Protein AF-A0A1D6H1R6-F1 (afdb_monomer)

Radius of gyration: 16.18 Å; Cα contacts (8 Å, |Δi|>4): 73; chains: 1; bounding box: 40×34×38 Å

Foldseek 3Di:
DVVVLVVVVVVVDDVVCVVPPDDDVPQLQPDDDPLLVVLLVVLVVLLVVLLVVLQVVQVPDPWDRDDPVNCCVQCVVLVVLSSCSSRDHCVVDDVVSVVSSVVSSVVSVVSSVVVSVVGD

Sequence (120 aa):
MAALVSLCFLSVRSPVDALGSVMEKGTYDKFCPFYKSVWMMRNIIHFNTLANQAVERAAGTDGQKITYGVIKHRLGDLFYRLVSQKFEDPAEGEEALVGKFKKLYDDLTTGFRNLEDEAR

Solvent-accessible surface area (backbone atoms only — not comparable to full-atom values): 7188 Å² total; per-residue (Å²): 109,73,67,62,59,50,57,64,46,69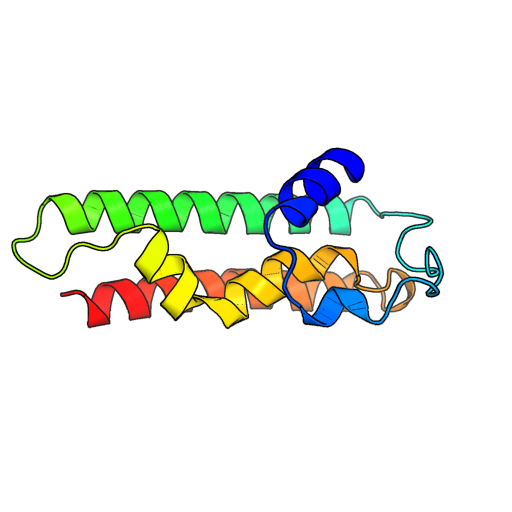,78,66,71,52,83,80,68,72,82,52,91,81,66,70,95,46,83,36,74,79,61,80,54,68,68,58,56,52,50,52,50,52,47,54,50,49,52,52,53,52,51,52,50,49,34,59,59,28,70,79,45,99,53,59,71,51,42,71,70,54,50,51,66,76,41,38,66,62,50,50,56,63,69,47,57,68,68,52,53,70,86,70,38,68,69,58,52,52,49,54,52,50,50,50,48,54,50,50,56,51,51,51,49,55,52,54,65,74,38,102

Structure (mmCIF, N/CA/C/O backbone):
data_AF-A0A1D6H1R6-F1
#
_entry.id   AF-A0A1D6H1R6-F1
#
loop_
_atom_site.group_PDB
_atom_site.id
_atom_site.type_symbol
_atom_site.label_atom_id
_atom_site.label_alt_id
_atom_site.label_comp_id
_atom_site.label_asym_id
_atom_site.label_entity_id
_atom_site.label_seq_id
_atom_site.pdbx_PDB_ins_code
_atom_site.Cartn_x
_atom_site.Cartn_y
_atom_site.Cartn_z
_atom_site.occupancy
_atom_site.B_iso_or_equiv
_atom_site.auth_seq_id
_atom_site.auth_comp_id
_atom_site.auth_asym_id
_atom_site.auth_atom_id
_atom_site.pdbx_PDB_model_num
ATOM 1 N N . MET A 1 1 ? 21.872 1.193 4.278 1.00 41.19 1 MET A N 1
ATOM 2 C CA . MET A 1 1 ? 20.395 1.062 4.230 1.00 41.19 1 MET A CA 1
ATOM 3 C C . MET A 1 1 ? 19.903 -0.383 4.169 1.00 41.19 1 MET A C 1
ATOM 5 O O . MET A 1 1 ? 19.089 -0.731 5.011 1.00 41.19 1 MET A O 1
ATOM 9 N N . ALA A 1 2 ? 20.382 -1.229 3.242 1.00 41.34 2 ALA A N 1
ATOM 10 C CA . ALA A 1 2 ? 19.923 -2.625 3.108 1.00 41.34 2 ALA A CA 1
ATOM 11 C C . ALA A 1 2 ? 20.025 -3.442 4.416 1.00 41.34 2 ALA A C 1
ATOM 13 O O . ALA A 1 2 ? 19.107 -4.176 4.770 1.00 41.34 2 ALA A O 1
ATOM 14 N N . ALA A 1 3 ? 21.091 -3.226 5.195 1.00 40.22 3 ALA A N 1
ATOM 15 C CA . ALA A 1 3 ? 21.282 -3.880 6.491 1.00 40.22 3 ALA A CA 1
ATOM 16 C C . ALA A 1 3 ? 20.228 -3.488 7.551 1.00 40.22 3 ALA A C 1
ATOM 18 O O . ALA A 1 3 ? 19.777 -4.348 8.299 1.00 40.22 3 ALA A O 1
ATOM 19 N N . LEU A 1 4 ? 19.784 -2.224 7.587 1.00 42.94 4 LEU A N 1
ATOM 20 C CA . LEU A 1 4 ? 18.778 -1.746 8.552 1.00 42.94 4 LEU A CA 1
ATOM 21 C C . LEU A 1 4 ? 17.377 -2.302 8.247 1.00 42.94 4 LEU A C 1
ATOM 23 O O . LEU A 1 4 ? 16.651 -2.676 9.164 1.00 42.94 4 LEU A O 1
ATOM 27 N N . VAL A 1 5 ? 17.028 -2.440 6.963 1.00 50.06 5 VAL A N 1
ATOM 28 C CA . VAL A 1 5 ? 15.769 -3.082 6.534 1.00 50.06 5 VAL A CA 1
ATOM 29 C C . VAL A 1 5 ? 15.812 -4.594 6.792 1.00 50.06 5 VAL A C 1
ATOM 31 O O . VAL A 1 5 ? 14.806 -5.189 7.175 1.00 50.06 5 VAL A O 1
ATOM 34 N N . SER A 1 6 ? 16.987 -5.218 6.654 1.00 44.44 6 SER A N 1
ATOM 35 C CA . SER A 1 6 ? 17.200 -6.627 7.009 1.00 44.44 6 SER A CA 1
ATOM 36 C C . SER A 1 6 ? 17.033 -6.884 8.516 1.00 44.44 6 SER A C 1
ATOM 38 O O . SER A 1 6 ? 16.420 -7.873 8.908 1.00 44.44 6 SER A O 1
ATOM 40 N N . LEU A 1 7 ? 17.486 -5.956 9.368 1.00 40.44 7 LEU A N 1
ATOM 41 C CA . LEU A 1 7 ? 17.356 -6.048 10.830 1.00 40.44 7 LEU A CA 1
ATOM 42 C C . LEU A 1 7 ? 15.902 -5.946 11.324 1.00 40.44 7 LEU A C 1
ATOM 44 O O . LEU A 1 7 ? 15.523 -6.712 12.206 1.00 40.44 7 LEU A O 1
ATOM 48 N N . CYS A 1 8 ? 15.059 -5.094 10.726 1.00 41.44 8 CYS A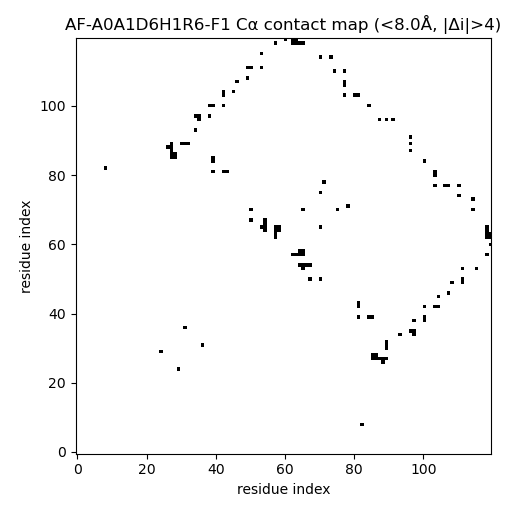 N 1
ATOM 49 C CA . CYS A 1 8 ? 13.614 -5.100 11.024 1.00 41.44 8 CYS A CA 1
ATOM 50 C C . CYS A 1 8 ? 12.933 -6.421 10.615 1.00 41.44 8 CYS A C 1
ATOM 52 O O . CYS A 1 8 ? 11.980 -6.858 11.258 1.00 41.44 8 CYS A O 1
ATOM 54 N N . PHE A 1 9 ? 13.445 -7.087 9.578 1.00 43.22 9 PHE A N 1
ATOM 55 C CA . PHE A 1 9 ? 12.924 -8.360 9.073 1.00 43.22 9 PHE A CA 1
ATOM 56 C C . PHE A 1 9 ? 13.210 -9.555 9.979 1.00 43.22 9 PHE A C 1
ATOM 58 O O . PHE A 1 9 ? 12.398 -10.473 10.054 1.00 43.22 9 PHE A O 1
ATOM 65 N N . LEU A 1 10 ? 14.342 -9.545 10.688 1.00 42.81 10 LEU A N 1
ATOM 66 C CA . LEU A 1 10 ? 14.711 -10.619 11.614 1.00 42.81 10 LEU A CA 1
ATOM 67 C C . LEU A 1 10 ? 13.684 -10.804 12.745 1.00 42.81 10 LEU A C 1
ATOM 69 O O . LEU A 1 10 ? 13.586 -11.898 13.293 1.00 42.81 10 LEU A O 1
ATOM 73 N N . SER A 1 11 ? 12.892 -9.772 13.060 1.00 38.88 11 SER A N 1
ATOM 74 C CA . SER A 1 11 ? 11.864 -9.816 14.107 1.00 38.88 11 SER A CA 1
ATOM 75 C C . SER A 1 11 ? 10.476 -10.271 13.610 1.00 38.88 11 SER A C 1
ATOM 77 O O . SER A 1 11 ? 9.606 -10.578 14.419 1.00 38.88 11 SER A O 1
ATOM 79 N N . VAL A 1 12 ? 10.256 -10.380 12.291 1.00 41.91 12 VAL A N 1
ATOM 80 C CA . VAL A 1 12 ? 9.001 -10.882 11.680 1.00 41.91 12 VAL A CA 1
ATOM 81 C C . VAL A 1 12 ? 9.269 -12.190 10.932 1.00 41.91 12 VAL A C 1
ATOM 83 O O . VAL A 1 12 ? 8.816 -12.402 9.808 1.00 41.91 12 VAL A O 1
ATOM 86 N N . ARG A 1 13 ? 10.058 -13.074 11.549 1.00 43.28 13 ARG A N 1
ATOM 87 C CA . ARG A 1 13 ? 10.399 -14.373 10.972 1.00 43.28 13 ARG A CA 1
ATOM 88 C C . ARG A 1 13 ? 9.186 -15.295 11.043 1.00 43.28 13 ARG A C 1
ATOM 90 O O . ARG A 1 13 ? 8.909 -15.921 12.062 1.00 43.28 13 ARG A O 1
ATOM 97 N N . SER A 1 14 ? 8.434 -15.312 9.953 1.00 36.06 14 SER A N 1
ATOM 98 C CA . SER A 1 14 ? 7.336 -16.247 9.737 1.00 36.06 14 SER A CA 1
ATOM 99 C C . SER A 1 14 ? 7.937 -17.631 9.450 1.00 36.06 14 SER A C 1
ATOM 101 O O . SER A 1 14 ? 9.004 -17.710 8.838 1.00 36.06 14 SER A O 1
ATOM 103 N N . PRO A 1 15 ? 7.285 -18.740 9.838 1.00 38.47 15 PRO A N 1
ATOM 104 C CA . PRO A 1 15 ? 7.824 -20.096 9.666 1.00 38.47 15 PRO A CA 1
ATOM 105 C C . PRO A 1 15 ? 8.062 -20.530 8.203 1.00 38.47 15 PRO A C 1
ATOM 107 O O . PRO A 1 15 ? 8.662 -21.576 7.975 1.00 38.47 15 PRO A O 1
ATOM 110 N N . VAL A 1 16 ? 7.668 -19.725 7.211 1.00 42.75 16 VAL A N 1
ATOM 111 C CA . VAL A 1 16 ? 7.987 -19.939 5.787 1.00 42.75 16 VAL A CA 1
ATOM 112 C C . VAL A 1 16 ? 9.488 -19.767 5.488 1.00 42.75 16 VAL A C 1
ATOM 114 O O . VAL A 1 16 ? 10.002 -20.400 4.571 1.00 42.75 16 VAL A O 1
ATOM 117 N N . ASP A 1 17 ? 10.230 -19.011 6.305 1.00 43.12 17 ASP A N 1
ATOM 118 C CA . ASP A 1 17 ? 11.663 -18.744 6.087 1.00 43.12 17 ASP A CA 1
ATOM 119 C C . ASP A 1 17 ? 12.596 -19.854 6.620 1.00 43.12 17 ASP A C 1
ATOM 121 O O . ASP A 1 17 ? 13.822 -19.740 6.540 1.00 43.12 17 ASP A O 1
ATOM 125 N N . ALA A 1 18 ? 12.045 -20.920 7.214 1.00 41.00 18 ALA A N 1
ATOM 126 C CA . ALA A 1 18 ? 12.831 -22.001 7.817 1.00 41.00 18 ALA A CA 1
ATOM 127 C C . ALA A 1 18 ? 13.287 -23.076 6.811 1.00 41.00 18 ALA A C 1
ATOM 129 O O . ALA A 1 18 ? 14.194 -23.842 7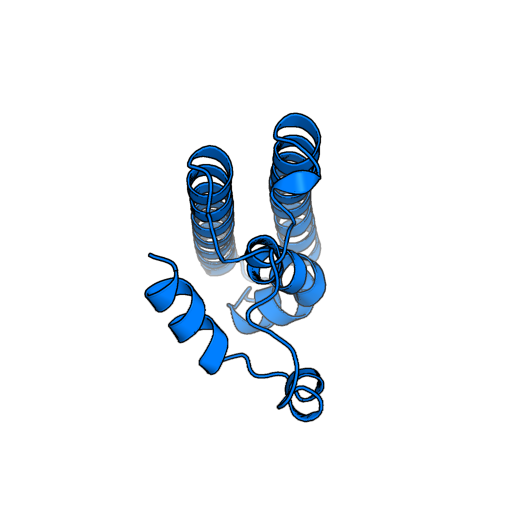.127 1.00 41.00 18 ALA A O 1
ATOM 130 N N . LEU A 1 19 ? 12.722 -23.114 5.597 1.00 40.56 19 LEU A N 1
ATOM 131 C CA . LEU A 1 19 ? 13.116 -24.071 4.550 1.00 40.56 19 LEU A CA 1
ATOM 132 C C . LEU A 1 19 ? 14.173 -23.530 3.564 1.00 40.56 19 LEU A C 1
ATOM 134 O O . LEU A 1 19 ? 14.532 -24.217 2.613 1.00 40.56 19 LEU A O 1
ATOM 138 N N . GLY A 1 20 ? 14.666 -22.305 3.771 1.00 40.34 20 GLY A N 1
ATOM 139 C CA . GLY A 1 20 ? 15.511 -21.574 2.818 1.00 40.34 20 GLY A CA 1
ATOM 140 C C . GLY A 1 20 ? 16.936 -21.294 3.296 1.00 40.34 20 GLY A C 1
ATOM 141 O O . GLY A 1 20 ? 17.493 -20.255 2.958 1.00 40.34 20 GLY A O 1
ATOM 142 N N . SER A 1 21 ? 17.553 -22.173 4.090 1.00 32.84 21 SER A N 1
ATOM 143 C CA . SER A 1 21 ? 18.974 -22.041 4.468 1.00 32.84 21 SER A CA 1
ATOM 144 C C . SER A 1 21 ? 19.964 -22.309 3.317 1.00 32.84 21 SER A C 1
ATOM 146 O O . SER A 1 21 ? 21.171 -22.248 3.535 1.00 32.84 21 SER A O 1
ATOM 148 N N . VAL A 1 22 ? 19.488 -22.520 2.083 1.00 37.84 22 VAL A N 1
ATOM 149 C CA . VAL A 1 22 ? 20.294 -22.520 0.851 1.00 37.84 22 VAL A CA 1
ATOM 150 C C . VAL A 1 22 ? 19.490 -21.869 -0.277 1.00 37.84 22 VAL A C 1
ATOM 152 O O . VAL A 1 22 ? 18.912 -22.544 -1.119 1.00 37.84 22 VAL A O 1
ATOM 155 N N . MET A 1 23 ? 19.425 -20.542 -0.315 1.00 36.81 23 MET A N 1
ATOM 156 C CA . MET A 1 23 ? 19.090 -19.850 -1.557 1.00 36.81 23 MET A CA 1
ATOM 157 C C . MET A 1 23 ? 19.831 -18.525 -1.558 1.00 36.81 23 MET A C 1
ATOM 159 O O . MET A 1 23 ? 19.491 -17.608 -0.822 1.00 36.81 23 MET A O 1
ATOM 163 N N . GLU A 1 24 ? 20.953 -18.546 -2.276 1.00 41.56 24 GLU A N 1
ATOM 164 C CA . GLU A 1 24 ? 21.517 -17.457 -3.062 1.00 41.56 24 GLU A CA 1
ATOM 165 C C . GLU A 1 24 ? 21.194 -16.038 -2.569 1.00 41.56 24 GLU A C 1
ATOM 167 O O . GLU A 1 24 ? 20.040 -15.616 -2.523 1.00 41.56 24 GLU A O 1
ATOM 172 N N . LYS A 1 25 ? 22.229 -15.226 -2.325 1.00 47.34 25 LYS A N 1
ATOM 173 C CA . LYS A 1 25 ? 22.122 -13.764 -2.443 1.00 47.34 25 LYS A CA 1
ATOM 174 C C . LYS A 1 25 ? 21.800 -13.472 -3.920 1.00 47.34 25 LYS A C 1
ATOM 176 O O . LYS A 1 25 ? 22.685 -13.143 -4.712 1.00 47.34 25 LYS A O 1
ATOM 181 N N . GLY A 1 26 ? 20.563 -13.783 -4.304 1.00 44.44 26 GLY A N 1
ATOM 182 C CA . GLY A 1 26 ? 20.091 -13.869 -5.668 1.00 44.44 26 GLY A CA 1
ATOM 183 C C . GLY A 1 26 ? 20.304 -12.523 -6.320 1.00 44.44 26 GLY A C 1
ATOM 184 O O . GLY A 1 26 ? 20.333 -11.490 -5.649 1.00 44.44 26 GLY A O 1
ATOM 185 N N . THR A 1 27 ? 20.507 -12.555 -7.623 1.00 53.84 27 THR A N 1
ATOM 186 C CA . THR A 1 27 ? 20.770 -11.450 -8.555 1.00 53.84 27 THR A CA 1
ATOM 187 C C . THR A 1 27 ? 20.134 -10.092 -8.178 1.00 53.84 27 THR A C 1
ATOM 189 O O . THR A 1 27 ? 20.759 -9.052 -8.368 1.00 53.84 27 THR A O 1
ATOM 192 N N . TYR A 1 28 ? 18.973 -10.124 -7.526 1.00 52.97 28 TYR A N 1
ATOM 193 C CA . TYR A 1 28 ? 18.153 -9.055 -6.946 1.00 52.97 28 TYR A CA 1
ATOM 194 C C . TYR A 1 28 ? 18.817 -8.077 -5.939 1.00 52.97 28 TYR A C 1
ATOM 196 O O . TYR A 1 28 ? 18.369 -6.932 -5.848 1.00 52.97 28 TYR A O 1
ATOM 204 N N . ASP A 1 29 ? 19.848 -8.476 -5.172 1.00 60.50 29 ASP A N 1
ATOM 205 C CA . ASP A 1 29 ? 20.468 -7.641 -4.100 1.00 60.50 29 ASP A CA 1
ATOM 206 C C . ASP A 1 29 ? 21.925 -7.220 -4.400 1.00 60.50 29 ASP A C 1
ATOM 208 O O . ASP A 1 29 ? 22.625 -6.653 -3.560 1.00 60.50 29 ASP A O 1
ATOM 212 N N . LYS A 1 30 ? 22.431 -7.497 -5.611 1.00 59.19 30 LYS A N 1
ATOM 213 C CA . LYS A 1 30 ? 23.811 -7.131 -6.000 1.00 59.19 30 LYS A CA 1
ATOM 214 C C . LYS A 1 30 ? 23.940 -5.646 -6.345 1.00 59.19 30 LYS A C 1
ATOM 216 O O . LYS A 1 30 ? 24.999 -5.056 -6.147 1.00 59.19 30 LYS A O 1
ATOM 221 N N . PHE A 1 31 ? 22.858 -5.040 -6.826 1.00 60.91 31 PHE A N 1
ATOM 222 C CA . PHE A 1 31 ? 22.788 -3.623 -7.158 1.00 60.91 31 PHE A CA 1
ATOM 223 C C . PHE A 1 31 ? 21.379 -3.101 -6.860 1.00 60.91 31 PHE A C 1
ATOM 225 O O . PHE A 1 31 ? 20.417 -3.507 -7.507 1.00 60.91 31 PHE A O 1
ATOM 232 N N . CYS A 1 32 ? 21.242 -2.212 -5.872 1.00 69.31 32 CYS A N 1
ATOM 233 C CA . CYS A 1 32 ? 19.968 -1.552 -5.590 1.00 69.31 32 CYS A CA 1
ATOM 234 C C . CYS A 1 32 ? 19.942 -0.188 -6.297 1.00 69.31 32 CYS A C 1
ATOM 236 O O . CYS A 1 32 ? 20.622 0.737 -5.842 1.00 69.31 32 CYS A O 1
ATOM 238 N N . PRO A 1 33 ? 19.184 -0.030 -7.395 1.00 82.12 33 PRO A N 1
ATOM 239 C CA . PRO A 1 33 ? 19.091 1.245 -8.088 1.00 82.12 33 PRO A CA 1
ATOM 240 C C . PRO A 1 33 ? 18.398 2.304 -7.216 1.00 82.12 33 PRO A C 1
ATOM 242 O O . PRO A 1 33 ? 17.582 1.995 -6.339 1.00 82.12 33 PRO A O 1
ATOM 245 N N . PHE A 1 34 ? 18.719 3.578 -7.459 1.00 81.81 34 PHE A N 1
ATOM 246 C CA . PHE A 1 34 ? 18.260 4.686 -6.615 1.00 81.81 34 PHE A CA 1
ATOM 247 C C . PHE A 1 34 ? 16.730 4.782 -6.554 1.00 81.81 34 PHE A C 1
ATOM 249 O O . PHE A 1 34 ? 16.173 4.916 -5.465 1.00 81.81 34 PHE A O 1
ATOM 256 N N . TYR A 1 35 ? 16.042 4.607 -7.689 1.00 83.69 35 TYR A N 1
ATOM 257 C CA . TYR A 1 35 ? 14.577 4.624 -7.744 1.00 83.69 35 TYR A CA 1
ATOM 258 C C . TYR A 1 35 ? 13.951 3.568 -6.817 1.00 83.69 35 TYR A C 1
ATOM 260 O O . TYR A 1 35 ? 12.999 3.875 -6.101 1.00 83.69 35 TYR A O 1
ATOM 268 N N . LYS A 1 36 ? 14.518 2.354 -6.741 1.00 82.50 36 LYS A N 1
ATOM 269 C CA . LYS A 1 36 ? 14.019 1.275 -5.874 1.00 82.50 36 LYS A CA 1
ATOM 270 C C . LYS A 1 36 ? 14.164 1.666 -4.406 1.00 82.50 36 LYS A C 1
ATOM 272 O O . LYS A 1 36 ? 13.210 1.557 -3.643 1.00 82.50 36 LYS A O 1
ATOM 277 N N . SER A 1 37 ? 15.324 2.198 -4.020 1.00 84.75 37 SER A N 1
ATOM 278 C CA . SER A 1 37 ? 15.567 2.663 -2.646 1.00 84.75 37 SER A CA 1
ATOM 279 C C . SER A 1 37 ? 14.633 3.807 -2.232 1.00 84.75 37 SER A C 1
ATOM 281 O O . SER A 1 37 ? 14.089 3.781 -1.128 1.00 84.75 37 SER A O 1
ATOM 283 N N . VAL A 1 38 ? 14.413 4.784 -3.118 1.00 89.06 38 VAL A N 1
ATOM 284 C CA . VAL A 1 38 ? 13.528 5.932 -2.860 1.00 89.06 38 VAL A CA 1
ATOM 285 C C . VAL A 1 38 ? 12.074 5.486 -2.708 1.00 89.06 38 VAL A C 1
ATOM 287 O O . VAL A 1 38 ? 11.405 5.899 -1.761 1.00 89.06 38 VAL A O 1
ATOM 290 N N . TRP A 1 39 ? 11.585 4.616 -3.593 1.00 90.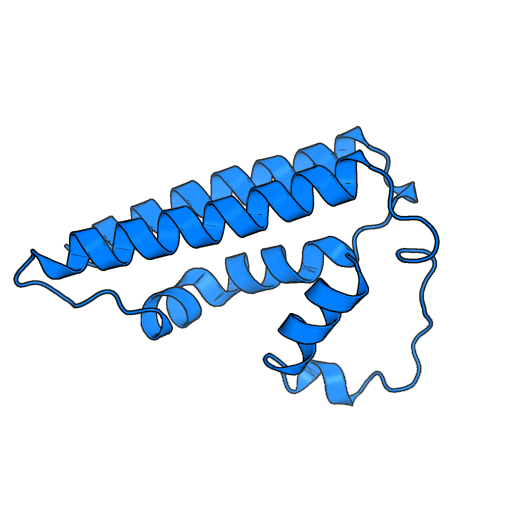50 39 TRP A N 1
ATOM 291 C CA . TRP A 1 39 ? 10.209 4.117 -3.527 1.00 90.50 39 TRP A CA 1
ATOM 292 C C . TRP A 1 39 ? 9.963 3.182 -2.342 1.00 90.50 39 TRP A C 1
ATOM 294 O O . TRP A 1 39 ? 8.926 3.298 -1.692 1.00 90.50 39 TRP A O 1
ATOM 304 N N . MET A 1 40 ? 10.918 2.312 -1.998 1.00 86.25 40 MET A N 1
ATOM 305 C CA . MET A 1 40 ? 10.826 1.493 -0.783 1.00 86.25 40 MET A CA 1
ATOM 306 C C . MET A 1 40 ? 10.728 2.371 0.467 1.00 86.25 40 MET A C 1
ATOM 308 O O . MET A 1 40 ? 9.846 2.173 1.298 1.00 86.25 40 MET A O 1
ATOM 312 N N . MET A 1 41 ? 11.587 3.388 0.585 1.00 89.12 41 MET A N 1
ATOM 313 C CA . MET A 1 41 ? 11.538 4.316 1.716 1.00 89.12 41 MET A CA 1
ATOM 314 C C . MET A 1 41 ? 10.209 5.077 1.767 1.00 89.12 41 MET A C 1
ATOM 316 O O . MET A 1 41 ? 9.604 5.181 2.833 1.00 89.12 41 MET A O 1
ATOM 320 N N . ARG A 1 42 ? 9.727 5.570 0.618 1.00 92.25 42 ARG A N 1
ATOM 321 C CA . ARG A 1 42 ? 8.450 6.284 0.518 1.00 92.25 42 ARG A CA 1
ATOM 322 C C . ARG A 1 42 ? 7.283 5.435 1.020 1.00 92.25 42 ARG A C 1
ATOM 324 O O . ARG A 1 42 ? 6.487 5.931 1.809 1.00 92.25 42 ARG A O 1
ATOM 331 N N . ASN A 1 43 ? 7.204 4.171 0.611 1.00 91.88 43 ASN A N 1
ATOM 332 C CA . ASN A 1 43 ? 6.105 3.289 1.007 1.00 91.88 43 ASN A CA 1
ATOM 333 C C . ASN A 1 43 ? 6.161 2.924 2.499 1.00 91.88 43 ASN A C 1
ATOM 335 O O . ASN A 1 43 ? 5.120 2.887 3.152 1.00 91.88 43 ASN A O 1
ATOM 339 N N . ILE A 1 44 ? 7.360 2.729 3.063 1.00 90.44 44 ILE A N 1
ATOM 340 C CA . ILE A 1 44 ? 7.532 2.460 4.502 1.00 90.44 44 ILE A CA 1
ATOM 341 C C . ILE A 1 44 ? 7.088 3.663 5.340 1.00 90.44 44 ILE A C 1
ATOM 343 O O . ILE A 1 44 ? 6.346 3.502 6.309 1.00 90.44 44 ILE A O 1
ATOM 347 N N . ILE A 1 45 ? 7.519 4.872 4.961 1.00 93.31 45 ILE A N 1
ATOM 348 C CA . ILE A 1 45 ? 7.117 6.100 5.657 1.00 93.31 45 ILE A CA 1
ATOM 349 C C . ILE A 1 45 ? 5.605 6.290 5.542 1.00 93.31 45 ILE A C 1
ATOM 351 O O . ILE A 1 45 ? 4.962 6.573 6.547 1.00 93.31 45 ILE A O 1
ATOM 355 N N . HIS A 1 46 ? 5.033 6.070 4.355 1.00 94.19 46 HIS A N 1
ATOM 356 C CA . HIS A 1 46 ? 3.593 6.192 4.128 1.00 94.19 46 HIS A CA 1
ATOM 357 C C . HIS A 1 46 ? 2.776 5.266 5.030 1.00 94.19 46 HIS A C 1
ATOM 359 O O . HIS A 1 46 ? 1.857 5.727 5.703 1.00 94.19 46 HIS A O 1
ATOM 365 N N . PHE A 1 47 ? 3.156 3.987 5.124 1.00 92.81 47 PHE A N 1
ATOM 366 C CA . PHE A 1 47 ? 2.520 3.042 6.046 1.00 92.81 47 PHE A CA 1
ATOM 367 C C . PHE A 1 47 ? 2.594 3.530 7.499 1.00 92.81 47 PHE A C 1
ATOM 369 O O . PHE A 1 47 ? 1.590 3.511 8.206 1.00 92.81 47 PHE A O 1
ATOM 376 N N . ASN A 1 48 ? 3.763 4.002 7.945 1.00 91.69 48 ASN A N 1
ATOM 377 C CA . ASN A 1 48 ? 3.941 4.497 9.309 1.00 91.69 48 ASN A CA 1
ATOM 378 C C . ASN A 1 48 ? 3.100 5.756 9.588 1.00 91.69 48 ASN A C 1
ATOM 380 O O . ASN A 1 48 ? 2.487 5.870 10.647 1.00 91.69 48 ASN A O 1
ATOM 384 N N . THR A 1 49 ? 3.034 6.693 8.640 1.00 93.06 49 THR A N 1
ATOM 385 C CA . THR A 1 49 ? 2.208 7.900 8.762 1.00 93.06 49 THR A CA 1
ATOM 386 C C . THR A 1 49 ? 0.724 7.551 8.858 1.00 93.06 49 THR A C 1
ATOM 388 O O . THR A 1 49 ? 0.058 8.041 9.766 1.00 93.06 49 THR A O 1
ATOM 391 N N . LEU A 1 50 ? 0.218 6.676 7.982 1.00 92.00 50 LEU A N 1
ATOM 392 C CA . LEU A 1 50 ? -1.181 6.240 8.014 1.00 92.00 50 LEU A CA 1
ATOM 393 C C . LEU A 1 50 ? -1.514 5.461 9.292 1.00 92.00 50 LEU A C 1
ATOM 395 O O . LEU A 1 50 ? -2.562 5.688 9.888 1.00 92.00 50 LEU A O 1
ATOM 399 N N . ALA A 1 51 ? -0.612 4.592 9.754 1.00 90.12 51 ALA A N 1
ATOM 400 C CA . ALA A 1 51 ? -0.805 3.843 10.991 1.00 90.12 51 ALA A CA 1
ATOM 401 C C . ALA A 1 51 ? -0.921 4.762 12.213 1.00 90.12 51 ALA A C 1
ATOM 403 O O . ALA A 1 51 ? -1.839 4.590 13.011 1.00 90.12 51 ALA A O 1
ATOM 404 N N . ASN A 1 52 ? -0.038 5.758 12.342 1.00 90.19 52 ASN A N 1
ATOM 405 C CA . ASN A 1 52 ? -0.114 6.721 13.443 1.00 90.19 52 ASN A CA 1
ATOM 406 C C . ASN A 1 52 ? -1.408 7.542 13.379 1.00 90.19 52 ASN A C 1
ATOM 408 O O . ASN A 1 52 ? -2.094 7.665 14.388 1.00 90.19 52 ASN A O 1
ATOM 412 N N . GLN A 1 53 ? -1.794 8.015 12.189 1.00 89.81 53 GLN A N 1
ATOM 413 C CA . GLN A 1 53 ? -3.048 8.753 12.000 1.00 89.81 53 GLN A CA 1
ATOM 414 C C . GLN A 1 53 ? -4.281 7.922 12.375 1.00 89.81 53 GLN A C 1
ATOM 416 O O . GLN A 1 53 ? -5.165 8.426 13.065 1.00 89.81 53 GLN A O 1
ATOM 421 N N . ALA A 1 54 ? -4.337 6.654 11.959 1.00 87.31 54 ALA A N 1
ATOM 422 C CA . ALA A 1 54 ? -5.450 5.762 12.277 1.00 87.31 54 ALA A CA 1
ATOM 423 C C . ALA A 1 54 ? -5.564 5.513 13.792 1.00 87.31 54 ALA A C 1
ATOM 425 O O . ALA A 1 54 ? -6.661 5.545 14.347 1.00 87.31 54 ALA A O 1
ATOM 426 N N . VAL A 1 55 ? -4.432 5.319 14.478 1.00 86.88 55 VAL A N 1
ATOM 427 C CA . VAL A 1 55 ? -4.394 5.138 15.940 1.00 86.88 55 VAL A CA 1
ATOM 428 C C . VAL A 1 55 ? -4.814 6.418 16.673 1.00 86.88 55 VAL A C 1
ATOM 430 O O . VAL A 1 55 ? -5.611 6.349 17.607 1.00 86.88 55 VAL A O 1
ATOM 433 N N . GLU A 1 56 ? -4.328 7.586 16.247 1.00 85.94 56 GLU A N 1
ATOM 434 C CA . GLU A 1 56 ? -4.688 8.881 16.844 1.00 85.94 56 GLU A CA 1
ATOM 435 C C . GLU A 1 56 ? -6.181 9.199 16.677 1.00 85.94 56 GLU A C 1
ATOM 437 O O . GLU A 1 56 ? -6.830 9.641 17.624 1.00 85.94 56 GLU A O 1
ATOM 442 N N . ARG A 1 57 ? -6.756 8.926 15.500 1.00 83.06 57 ARG A N 1
ATOM 443 C CA . ARG A 1 57 ? -8.191 9.124 15.231 1.00 83.06 57 ARG A CA 1
ATOM 444 C C . ARG A 1 57 ? -9.071 8.171 16.035 1.00 83.06 57 ARG A C 1
ATOM 446 O O . ARG A 1 57 ? -10.114 8.581 16.547 1.00 83.06 57 ARG A O 1
ATOM 453 N N . ALA A 1 58 ? -8.640 6.921 16.183 1.00 77.81 58 ALA A N 1
ATOM 454 C CA . ALA A 1 58 ? -9.355 5.923 16.972 1.00 77.81 58 ALA A CA 1
ATOM 455 C C . ALA A 1 58 ? -9.289 6.185 18.488 1.00 77.81 58 ALA A C 1
ATOM 457 O O . ALA A 1 58 ? -10.100 5.649 19.236 1.00 77.81 58 ALA A O 1
ATOM 458 N N . ALA A 1 59 ? -8.351 7.007 18.971 1.00 72.69 59 ALA A N 1
ATOM 459 C CA . ALA A 1 59 ? -8.228 7.320 20.396 1.00 72.69 59 ALA A CA 1
ATOM 460 C C . ALA A 1 59 ? -9.353 8.228 20.934 1.00 72.69 59 ALA A C 1
ATOM 462 O O . ALA A 1 59 ? -9.580 8.251 22.142 1.00 72.69 59 ALA A O 1
ATOM 463 N N . GLY A 1 60 ? -10.040 8.975 20.060 1.00 64.38 60 GLY A N 1
ATOM 464 C CA . GLY A 1 60 ? -11.095 9.9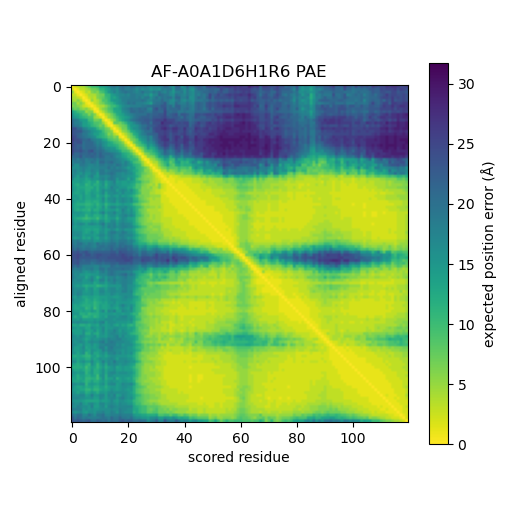28 20.432 1.00 64.38 60 GLY A CA 1
ATOM 465 C C . GLY A 1 60 ? -12.528 9.457 20.170 1.00 64.38 60 GLY A C 1
ATOM 466 O O . GLY A 1 60 ? -13.459 10.221 20.401 1.00 64.38 60 GLY A O 1
ATOM 467 N N . THR A 1 61 ? -12.717 8.243 19.654 1.00 63.12 61 THR A N 1
ATOM 468 C CA . THR A 1 61 ? -14.038 7.675 19.350 1.00 63.12 61 THR A CA 1
ATOM 469 C C . THR A 1 61 ? -14.359 6.558 20.341 1.00 63.12 61 THR A C 1
ATOM 471 O O . THR A 1 61 ? -13.520 5.699 20.593 1.00 63.12 61 THR A O 1
ATOM 474 N N . ASP A 1 62 ? -15.581 6.535 20.885 1.00 59.44 62 ASP A N 1
ATOM 475 C CA . ASP A 1 62 ? -16.071 5.493 21.816 1.00 59.44 62 ASP A CA 1
ATOM 476 C C . ASP A 1 62 ? -16.204 4.090 21.166 1.00 59.44 62 ASP A C 1
ATOM 478 O O . ASP A 1 62 ? -16.734 3.158 21.772 1.00 59.44 62 ASP A O 1
ATOM 482 N N . GLY A 1 63 ? -15.747 3.947 19.916 1.00 61.91 63 GLY A N 1
ATOM 483 C CA . GLY A 1 63 ? -15.760 2.726 19.116 1.00 61.91 63 GLY A CA 1
ATOM 484 C C . GLY A 1 63 ? -14.560 1.804 19.362 1.00 61.91 63 GLY A C 1
ATOM 485 O O . GLY A 1 63 ? -13.869 1.861 20.384 1.00 61.91 63 GLY A O 1
ATOM 486 N N . GLN A 1 64 ? -14.316 0.901 18.410 1.00 65.56 64 GLN A N 1
ATOM 487 C CA . GLN A 1 64 ? -13.283 -0.122 18.543 1.00 65.56 64 GLN A CA 1
ATOM 488 C C . GLN A 1 64 ? -11.881 0.496 18.446 1.00 65.56 64 GLN A C 1
ATOM 490 O O . GLN A 1 64 ? -11.498 1.059 17.423 1.00 65.56 64 GLN A O 1
ATOM 495 N N . LYS A 1 65 ? -11.069 0.338 19.498 1.00 71.75 65 LYS A N 1
ATOM 496 C CA . LYS A 1 65 ? -9.697 0.870 19.527 1.00 71.75 65 LYS A CA 1
AT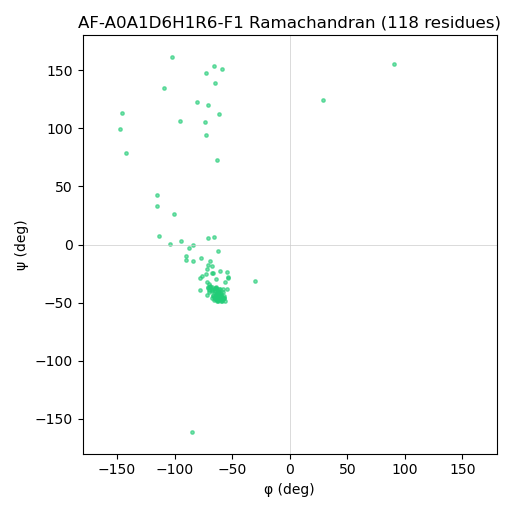OM 497 C C . LYS A 1 65 ? -8.840 0.240 18.425 1.00 71.75 65 LYS A C 1
ATOM 499 O O . LYS A 1 65 ? -8.481 -0.939 18.505 1.00 71.75 65 LYS A O 1
ATOM 504 N N . ILE A 1 66 ? -8.438 1.040 17.438 1.00 81.19 66 ILE A N 1
ATOM 505 C CA . ILE A 1 66 ? -7.445 0.633 16.442 1.00 81.19 66 ILE A CA 1
ATOM 506 C C . ILE A 1 66 ? -6.071 0.622 17.119 1.00 81.19 66 ILE A C 1
ATOM 508 O O . ILE A 1 66 ? -5.481 1.661 17.397 1.00 81.19 66 ILE A O 1
ATOM 512 N N . THR A 1 67 ? -5.555 -0.573 17.400 1.00 84.62 67 THR A N 1
ATOM 513 C CA . THR A 1 67 ? -4.176 -0.771 17.870 1.00 84.62 67 THR A CA 1
ATOM 514 C C . THR A 1 67 ? -3.292 -1.274 16.733 1.00 84.62 67 THR A C 1
ATOM 516 O O . THR A 1 67 ? -3.776 -1.846 15.753 1.00 84.62 67 THR A O 1
ATOM 519 N N . TYR A 1 68 ? -1.971 -1.146 16.882 1.00 82.25 68 TYR A N 1
ATOM 520 C CA . TYR A 1 68 ? -1.019 -1.672 15.897 1.00 82.25 68 TYR A CA 1
ATOM 521 C C . TYR A 1 68 ? -1.187 -3.181 15.638 1.00 82.25 68 TYR A C 1
ATOM 523 O O . TYR A 1 68 ? -1.005 -3.645 14.513 1.00 82.25 68 TYR A O 1
ATOM 531 N N . GLY A 1 69 ? -1.597 -3.953 16.652 1.00 84.69 69 GLY A N 1
ATOM 532 C CA . GLY A 1 69 ? -1.896 -5.379 16.494 1.00 84.69 69 GLY A CA 1
ATOM 533 C C . GLY A 1 69 ? -3.053 -5.638 15.525 1.00 84.69 69 GLY A C 1
ATOM 534 O O . GLY A 1 69 ? -2.956 -6.526 14.678 1.00 84.69 69 GLY A O 1
ATOM 535 N N . VAL A 1 70 ? -4.109 -4.819 15.592 1.00 86.94 70 VAL A N 1
ATOM 536 C CA . VAL A 1 70 ? -5.257 -4.896 14.674 1.00 86.94 70 VAL A CA 1
ATOM 537 C C . VAL A 1 70 ? -4.838 -4.512 13.259 1.00 86.94 70 VAL A C 1
ATOM 539 O O . VAL A 1 70 ? -5.144 -5.248 12.324 1.00 86.94 70 VAL A O 1
ATOM 542 N N . ILE A 1 71 ? -4.079 -3.421 13.105 1.00 87.25 71 ILE A N 1
ATOM 543 C CA . ILE A 1 71 ? -3.549 -2.978 11.804 1.00 87.25 71 ILE A CA 1
ATOM 544 C C . ILE A 1 71 ? -2.738 -4.104 11.155 1.00 87.25 71 ILE A C 1
ATOM 546 O O . ILE A 1 71 ? -2.976 -4.450 10.002 1.00 87.25 71 ILE A O 1
ATOM 550 N N . LYS A 1 72 ? -1.821 -4.731 11.902 1.00 85.06 72 LYS A N 1
ATOM 551 C CA . LYS A 1 72 ? -0.983 -5.823 11.389 1.00 85.06 72 LYS A CA 1
ATOM 552 C C . LYS A 1 72 ? -1.798 -7.057 10.989 1.00 85.06 72 LYS A C 1
ATOM 554 O O . LYS A 1 72 ? -1.458 -7.710 10.010 1.00 85.06 72 LYS A O 1
ATOM 559 N N . HIS A 1 73 ? -2.853 -7.384 11.735 1.00 87.06 73 HIS A N 1
ATOM 560 C CA . HIS A 1 73 ? -3.718 -8.520 11.418 1.00 87.06 73 HIS A CA 1
ATOM 561 C C . HIS A 1 73 ? -4.587 -8.252 10.180 1.00 87.06 73 HIS A C 1
ATOM 563 O O . HIS A 1 73 ? -4.727 -9.117 9.321 1.00 87.06 73 HIS A O 1
ATOM 569 N N . ARG A 1 74 ? -5.175 -7.056 10.075 1.00 87.69 74 ARG A N 1
ATOM 570 C CA . ARG A 1 74 ? -6.100 -6.684 8.992 1.00 87.69 74 ARG A CA 1
ATOM 571 C C . ARG A 1 74 ? -5.380 -6.349 7.689 1.00 87.69 74 ARG A C 1
ATOM 573 O O . ARG A 1 74 ? -5.830 -6.754 6.626 1.00 87.69 74 ARG A O 1
ATOM 580 N N . LEU A 1 75 ? -4.240 -5.668 7.772 1.00 90.50 75 LEU A N 1
ATOM 581 C CA . LEU A 1 75 ? -3.415 -5.285 6.624 1.00 90.50 75 LEU A CA 1
ATOM 582 C C . LEU A 1 75 ? -2.208 -6.218 6.441 1.00 90.50 75 LEU A C 1
ATOM 584 O O . LEU A 1 75 ? -1.191 -5.807 5.886 1.00 90.50 75 LEU A O 1
ATOM 588 N N . GLY A 1 76 ? -2.300 -7.468 6.908 1.00 87.75 76 GLY A N 1
ATOM 589 C CA . GLY A 1 76 ? -1.192 -8.428 6.876 1.00 87.75 76 GLY A CA 1
ATOM 590 C C . GLY A 1 76 ? -0.647 -8.690 5.469 1.00 87.75 76 GLY A C 1
ATOM 591 O O . GLY A 1 76 ? 0.568 -8.751 5.293 1.00 87.75 76 GLY A O 1
ATOM 592 N N . ASP A 1 77 ? -1.523 -8.760 4.462 1.00 88.88 77 ASP A N 1
ATOM 593 C CA . ASP A 1 77 ? -1.128 -8.922 3.055 1.00 88.88 77 ASP A CA 1
ATOM 594 C C . ASP A 1 77 ? -0.367 -7.697 2.519 1.00 88.88 77 ASP A C 1
ATOM 596 O O . ASP A 1 77 ? 0.726 -7.818 1.965 1.00 88.88 77 ASP A O 1
ATOM 600 N N . LEU A 1 78 ? -0.886 -6.489 2.765 1.00 90.44 78 LEU A N 1
ATOM 601 C CA . LEU A 1 78 ? -0.217 -5.251 2.357 1.00 90.44 78 LEU A CA 1
ATOM 602 C C . LEU A 1 78 ? 1.119 -5.067 3.081 1.00 90.44 78 LEU A C 1
ATOM 604 O O . LEU A 1 78 ? 2.096 -4.622 2.478 1.00 90.44 78 LEU A O 1
ATOM 608 N N . PHE A 1 79 ? 1.183 -5.452 4.357 1.00 87.56 79 PHE A N 1
ATOM 609 C CA . PHE A 1 79 ? 2.421 -5.465 5.124 1.00 87.56 79 PHE A CA 1
ATOM 610 C C . PHE A 1 79 ? 3.422 -6.461 4.533 1.00 87.56 79 PHE A C 1
ATOM 612 O O . PHE A 1 79 ? 4.586 -6.111 4.357 1.00 87.56 79 PHE A O 1
ATOM 619 N N . TYR A 1 80 ? 2.980 -7.666 4.158 1.00 87.19 80 TYR A N 1
ATOM 620 C CA . TYR A 1 80 ? 3.824 -8.649 3.477 1.00 87.19 80 TYR A CA 1
ATOM 621 C C . TYR A 1 80 ? 4.393 -8.089 2.163 1.00 87.19 80 TYR A C 1
ATOM 623 O O . TYR A 1 80 ? 5.600 -8.154 1.933 1.00 87.19 80 TYR A O 1
ATOM 631 N N . ARG A 1 81 ? 3.553 -7.438 1.351 1.00 87.00 81 ARG A N 1
ATOM 632 C CA . ARG A 1 81 ? 3.971 -6.785 0.101 1.00 87.00 81 ARG A CA 1
ATOM 633 C C . ARG A 1 81 ? 4.949 -5.629 0.320 1.00 87.00 81 ARG A C 1
ATOM 635 O O . ARG A 1 81 ? 5.863 -5.444 -0.479 1.00 87.00 81 ARG A O 1
ATOM 642 N N . LEU A 1 82 ? 4.788 -4.856 1.396 1.00 88.12 82 LEU A N 1
ATOM 643 C CA . LEU A 1 82 ? 5.706 -3.776 1.779 1.00 88.12 82 LEU A CA 1
ATOM 644 C C . LEU A 1 82 ? 7.100 -4.319 2.100 1.00 88.12 82 LEU A C 1
ATOM 646 O O . LEU A 1 82 ? 8.115 -3.798 1.639 1.00 88.12 82 LEU A O 1
ATOM 650 N N . VAL A 1 83 ? 7.158 -5.398 2.874 1.00 83.56 83 VAL A N 1
ATOM 651 C CA . VAL A 1 83 ? 8.427 -5.991 3.286 1.00 83.56 83 VAL A CA 1
ATOM 652 C C . VAL A 1 83 ? 9.069 -6.790 2.134 1.00 83.56 83 VAL A C 1
ATOM 654 O O . VAL A 1 83 ? 10.297 -6.856 2.026 1.00 83.56 83 VAL A O 1
ATOM 657 N N . SER A 1 84 ? 8.274 -7.320 1.198 1.00 84.19 84 SER A N 1
ATOM 658 C CA . SER A 1 84 ? 8.778 -8.058 0.036 1.00 84.19 84 SER A CA 1
ATOM 659 C C . SER A 1 84 ? 9.346 -7.176 -1.087 1.00 84.19 84 SER A C 1
ATOM 661 O O . SER A 1 84 ? 10.055 -7.704 -1.941 1.00 84.19 84 SER A O 1
ATOM 663 N N . GLN A 1 85 ? 9.146 -5.847 -1.072 1.00 80.00 85 GLN A N 1
ATOM 664 C CA . GLN A 1 85 ? 9.639 -4.923 -2.119 1.00 80.00 85 GLN A CA 1
ATOM 665 C C . GLN A 1 85 ? 11.148 -5.038 -2.400 1.00 80.00 85 GLN A C 1
ATOM 667 O O . GLN A 1 85 ? 11.619 -4.748 -3.502 1.00 80.00 85 GLN A O 1
ATOM 672 N N . LYS A 1 86 ? 11.935 -5.453 -1.400 1.00 78.19 86 LYS A N 1
ATOM 673 C CA . LYS A 1 86 ? 13.386 -5.626 -1.545 1.00 78.19 86 LYS A CA 1
ATOM 674 C C . LYS A 1 86 ? 13.762 -6.760 -2.507 1.00 78.19 86 LYS A C 1
ATOM 676 O O . LYS A 1 86 ? 14.843 -6.696 -3.087 1.00 78.19 86 LYS A O 1
ATOM 681 N N . PHE A 1 87 ? 12.883 -7.741 -2.712 1.00 82.00 87 PHE A N 1
ATOM 682 C CA . PHE A 1 87 ? 13.131 -8.918 -3.552 1.00 82.00 87 PHE A CA 1
ATOM 683 C C . PHE A 1 87 ? 12.791 -8.716 -5.034 1.00 82.00 87 PHE A C 1
ATOM 685 O O . PHE A 1 87 ? 13.051 -9.603 -5.835 1.00 82.00 87 PHE A O 1
ATOM 692 N N . GLU A 1 88 ? 12.254 -7.555 -5.412 1.00 80.75 88 GLU A N 1
ATOM 693 C CA . GLU A 1 88 ? 11.940 -7.238 -6.809 1.00 80.75 88 GLU A CA 1
ATOM 694 C C . GLU A 1 88 ? 13.209 -7.153 -7.679 1.00 80.75 88 GLU A C 1
ATOM 696 O O . GLU A 1 88 ? 14.209 -6.567 -7.244 1.00 80.75 88 GLU A O 1
ATOM 701 N N . ASP A 1 89 ? 13.183 -7.689 -8.902 1.00 81.44 89 ASP A N 1
ATOM 702 C CA . ASP A 1 89 ? 14.358 -7.716 -9.784 1.00 81.44 89 ASP A CA 1
ATOM 703 C C . ASP A 1 89 ? 14.575 -6.378 -10.494 1.00 81.44 89 ASP A C 1
ATOM 705 O O . ASP A 1 89 ? 13.703 -5.945 -11.249 1.00 81.44 89 ASP A O 1
ATOM 709 N N . PRO A 1 90 ? 15.745 -5.728 -10.340 1.00 76.75 90 PRO A N 1
ATOM 710 C CA . PRO A 1 90 ? 16.107 -4.588 -11.179 1.00 76.75 90 PRO A CA 1
ATOM 711 C C . PRO A 1 90 ? 16.054 -4.886 -12.688 1.00 76.75 90 PRO A C 1
ATOM 713 O O . PRO A 1 90 ? 15.890 -3.952 -13.473 1.00 76.75 90 PRO A O 1
ATOM 716 N N . ALA A 1 91 ? 16.178 -6.155 -13.104 1.00 80.31 91 ALA A N 1
ATOM 717 C CA . ALA A 1 91 ? 16.090 -6.568 -14.505 1.00 80.31 91 ALA A CA 1
ATOM 718 C C . ALA A 1 91 ? 14.687 -6.401 -15.121 1.00 80.31 91 ALA A C 1
ATOM 720 O O . ALA A 1 91 ? 14.574 -6.335 -16.343 1.00 80.31 91 ALA A O 1
ATOM 721 N N . GLU A 1 92 ? 13.628 -6.281 -14.311 1.00 80.94 92 GLU A N 1
ATOM 722 C CA . GLU A 1 92 ? 12.261 -6.024 -14.797 1.00 80.94 92 GLU A CA 1
ATOM 723 C C . GLU A 1 92 ? 12.079 -4.616 -15.387 1.00 80.94 92 GLU A C 1
ATOM 725 O O . GLU A 1 92 ? 11.095 -4.347 -16.077 1.00 80.94 92 GLU A O 1
ATOM 730 N N . GLY A 1 93 ? 13.033 -3.716 -15.144 1.00 84.69 93 GLY A N 1
ATOM 731 C CA . GLY A 1 93 ? 13.005 -2.346 -15.638 1.00 84.69 93 GLY A CA 1
ATOM 732 C C . GLY A 1 93 ? 12.329 -1.363 -14.680 1.00 84.69 93 GLY A C 1
ATOM 733 O O . GLY A 1 93 ? 11.495 -1.709 -13.841 1.00 84.69 93 GLY A O 1
ATOM 734 N N . GLU A 1 94 ? 12.714 -0.092 -14.803 1.00 87.56 94 GLU A N 1
ATOM 735 C CA . GLU A 1 94 ? 12.285 0.966 -13.883 1.00 87.56 94 GLU A CA 1
ATOM 736 C C . GLU A 1 94 ? 10.768 1.191 -13.915 1.00 87.56 94 GLU A C 1
ATOM 738 O O . GLU A 1 94 ? 10.143 1.272 -12.860 1.00 87.56 94 GLU A O 1
ATOM 743 N N . GLU A 1 95 ? 10.155 1.244 -15.099 1.00 90.56 95 GLU A N 1
ATOM 744 C CA . GLU A 1 95 ? 8.720 1.528 -15.234 1.00 90.56 95 GLU A CA 1
ATOM 745 C C . GLU A 1 95 ? 7.844 0.461 -14.570 1.00 90.56 95 GLU A C 1
ATOM 747 O O . GLU A 1 95 ? 6.893 0.797 -13.859 1.00 90.56 95 GLU A O 1
ATOM 752 N N . ALA A 1 96 ? 8.197 -0.818 -14.736 1.00 90.31 96 ALA A N 1
ATOM 753 C CA . ALA A 1 96 ? 7.479 -1.931 -14.125 1.00 90.31 96 ALA A CA 1
ATOM 754 C C . ALA A 1 96 ? 7.557 -1.862 -12.593 1.00 90.31 96 ALA A C 1
ATOM 756 O O . ALA A 1 96 ? 6.530 -1.913 -11.909 1.00 90.31 96 ALA A O 1
ATOM 757 N N . LEU A 1 97 ? 8.763 -1.665 -12.048 1.00 88.88 97 LEU A N 1
ATOM 758 C CA . LEU A 1 97 ? 8.987 -1.573 -10.604 1.00 88.88 97 LEU A CA 1
ATOM 759 C C . LEU A 1 97 ? 8.301 -0.354 -9.986 1.00 88.88 97 LEU A C 1
ATOM 761 O O . LEU A 1 97 ? 7.613 -0.467 -8.970 1.00 88.88 97 LEU A O 1
ATOM 765 N N . VAL A 1 98 ? 8.432 0.813 -10.616 1.00 91.25 98 VAL A N 1
ATOM 766 C CA . VAL A 1 98 ? 7.757 2.037 -10.172 1.00 91.25 98 VAL A CA 1
ATOM 767 C C . VAL A 1 98 ? 6.238 1.864 -10.227 1.00 91.25 98 VAL A C 1
ATOM 769 O O . VAL A 1 98 ? 5.551 2.305 -9.305 1.00 91.25 98 VAL A O 1
ATOM 772 N N . GLY A 1 99 ? 5.705 1.185 -11.246 1.00 94.00 99 GLY A N 1
ATOM 773 C CA . GLY A 1 99 ? 4.290 0.823 -11.335 1.00 94.00 99 GLY A CA 1
ATOM 774 C C . GLY A 1 99 ? 3.828 -0.040 -10.157 1.00 94.00 99 GLY A C 1
ATOM 775 O O . GLY A 1 99 ? 2.838 0.296 -9.504 1.00 94.00 99 GLY A O 1
ATOM 776 N N . LYS A 1 100 ? 4.578 -1.098 -9.816 1.00 92.25 100 LYS A N 1
ATOM 777 C CA . LYS A 1 100 ? 4.292 -1.949 -8.645 1.00 92.25 100 LYS A CA 1
ATOM 778 C C . LYS A 1 100 ? 4.315 -1.154 -7.337 1.00 92.25 100 LYS A C 1
ATOM 780 O O . LYS A 1 100 ? 3.427 -1.318 -6.500 1.00 92.25 100 LYS A O 1
ATOM 785 N N . PHE A 1 101 ? 5.301 -0.275 -7.156 1.00 92.88 101 PHE A N 1
ATOM 786 C CA . PHE A 1 101 ? 5.443 0.520 -5.933 1.00 92.88 101 PHE A CA 1
ATOM 787 C C . PHE A 1 101 ? 4.372 1.596 -5.782 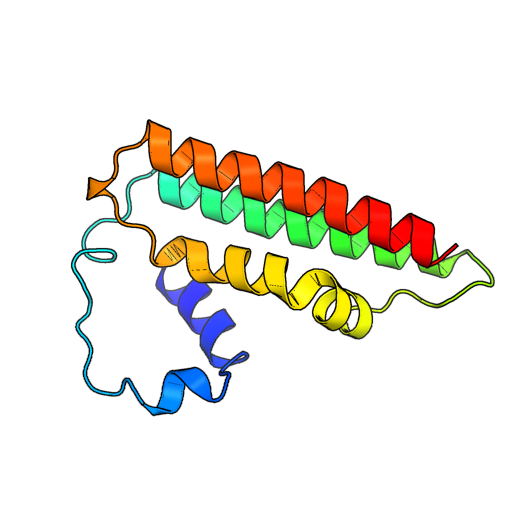1.00 92.88 101 PHE A C 1
ATOM 789 O O . PHE A 1 101 ? 3.894 1.798 -4.666 1.00 92.88 101 PHE A O 1
ATOM 796 N N . LYS A 1 102 ? 3.965 2.241 -6.882 1.00 94.88 102 LYS A N 1
ATOM 797 C CA . LYS A 1 102 ? 2.819 3.160 -6.910 1.00 94.88 102 LYS A CA 1
ATOM 798 C C . LYS A 1 102 ? 1.526 2.435 -6.564 1.00 94.88 102 LYS A C 1
ATOM 800 O O . LYS A 1 102 ? 0.816 2.866 -5.668 1.00 94.88 102 LYS A O 1
ATOM 805 N N . LYS A 1 103 ? 1.284 1.279 -7.186 1.00 95.31 103 LYS A N 1
ATOM 806 C CA . LYS A 1 103 ? 0.113 0.461 -6.866 1.00 95.31 103 LYS A CA 1
ATOM 807 C C . LYS A 1 103 ? 0.078 0.086 -5.383 1.00 95.31 103 LYS A C 1
ATOM 809 O O . LYS A 1 103 ? -0.956 0.220 -4.750 1.00 95.31 103 LYS A O 1
ATOM 814 N N . LEU A 1 104 ? 1.211 -0.321 -4.803 1.00 94.31 104 LEU A N 1
ATOM 815 C CA . LEU A 1 104 ? 1.288 -0.600 -3.366 1.00 94.31 104 LEU A CA 1
ATOM 816 C C . LEU A 1 104 ? 0.972 0.639 -2.509 1.00 94.31 104 LEU A C 1
ATOM 818 O O . LEU A 1 104 ? 0.300 0.512 -1.493 1.00 94.31 104 LEU A O 1
ATOM 822 N N . TYR A 1 105 ? 1.435 1.825 -2.902 1.00 95.19 105 TYR A N 1
ATOM 823 C CA . TYR A 1 105 ? 1.122 3.078 -2.209 1.00 95.19 105 TYR A CA 1
ATOM 824 C C . TYR A 1 105 ? -0.391 3.377 -2.199 1.00 95.19 105 TYR A C 1
ATOM 826 O O . TYR A 1 105 ? -0.957 3.747 -1.164 1.00 95.19 105 TYR A O 1
ATOM 834 N N . ASP A 1 106 ? -1.057 3.168 -3.333 1.00 96.44 106 ASP A N 1
ATOM 835 C CA . ASP A 1 106 ? -2.503 3.368 -3.476 1.00 96.44 106 ASP A CA 1
ATOM 836 C C . ASP A 1 106 ? -3.303 2.299 -2.714 1.00 96.44 106 ASP A C 1
ATOM 838 O O . ASP A 1 106 ? -4.268 2.618 -2.010 1.00 96.44 106 ASP A O 1
ATOM 842 N N . ASP A 1 107 ? -2.854 1.042 -2.778 1.00 95.19 107 ASP A N 1
ATOM 843 C CA . ASP A 1 107 ? -3.435 -0.083 -2.040 1.00 95.19 107 ASP A CA 1
ATOM 844 C C . ASP A 1 107 ? -3.334 0.146 -0.522 1.00 95.19 107 ASP A C 1
ATOM 846 O O . ASP A 1 107 ? -4.298 -0.096 0.200 1.00 95.19 107 ASP A O 1
ATOM 850 N N . LEU A 1 108 ? -2.202 0.669 -0.028 1.00 94.25 108 LEU A N 1
ATOM 851 C CA . LEU A 1 108 ? -2.027 1.061 1.376 1.00 94.25 108 LEU A CA 1
ATOM 852 C C . LEU A 1 108 ? -3.036 2.133 1.785 1.00 94.25 108 LEU A C 1
ATOM 854 O O . LEU A 1 108 ? -3.716 1.992 2.798 1.00 94.25 108 LEU A O 1
ATOM 858 N N . THR A 1 109 ? -3.167 3.183 0.978 1.00 94.44 109 THR A N 1
ATOM 859 C CA . THR A 1 109 ? -4.112 4.274 1.245 1.00 94.44 109 THR A CA 1
ATOM 860 C C . THR A 1 109 ? -5.549 3.760 1.309 1.00 94.44 109 THR A C 1
ATOM 862 O O . THR A 1 109 ? -6.298 4.116 2.217 1.00 9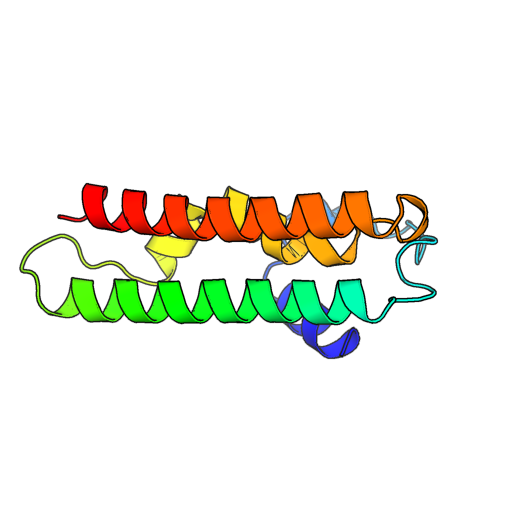4.44 109 THR A O 1
ATOM 865 N N . THR A 1 110 ? -5.925 2.889 0.374 1.00 95.19 110 THR A N 1
ATOM 866 C CA . THR A 1 110 ? -7.255 2.270 0.332 1.00 95.19 110 THR A CA 1
ATOM 867 C C . THR A 1 110 ? -7.473 1.330 1.516 1.00 95.19 110 THR A C 1
ATOM 869 O O . THR A 1 110 ? -8.512 1.394 2.166 1.00 95.19 110 THR A O 1
ATOM 872 N N . GLY A 1 111 ? -6.474 0.514 1.858 1.00 93.25 111 GLY A N 1
ATOM 873 C CA . GLY A 1 111 ? -6.533 -0.412 2.987 1.00 93.25 111 GLY A CA 1
ATOM 874 C C . GLY A 1 111 ? -6.747 0.294 4.325 1.00 93.25 111 GLY A C 1
ATOM 875 O O . GLY A 1 111 ? -7.582 -0.140 5.113 1.00 93.25 111 GLY A O 1
ATOM 876 N N . PHE A 1 112 ? -6.052 1.410 4.569 1.00 91.81 112 PHE A N 1
ATOM 877 C CA . PHE A 1 112 ? -6.250 2.198 5.790 1.00 91.81 112 PHE A CA 1
ATOM 878 C C . PHE A 1 112 ? -7.605 2.913 5.831 1.00 91.81 112 PHE A C 1
ATOM 880 O O . PHE A 1 112 ? -8.198 2.978 6.901 1.00 91.81 112 PHE A O 1
ATOM 887 N N . ARG A 1 113 ? -8.130 3.392 4.695 1.00 91.38 113 ARG A N 1
ATOM 888 C CA . ARG A 1 113 ? -9.494 3.954 4.639 1.00 91.38 113 ARG A CA 1
ATOM 889 C C . ARG A 1 113 ? -10.548 2.911 4.998 1.00 91.38 113 ARG A C 1
ATOM 891 O O . ARG A 1 113 ? -11.357 3.156 5.880 1.00 91.38 113 ARG A O 1
ATOM 898 N N . ASN A 1 114 ? -10.471 1.727 4.389 1.00 91.12 114 ASN A N 1
ATOM 899 C CA 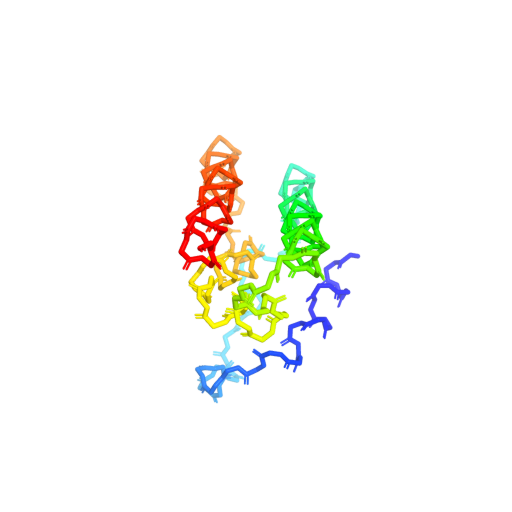. ASN A 1 114 ? -11.388 0.629 4.694 1.00 91.12 114 ASN A CA 1
ATOM 900 C C . ASN A 1 114 ? -11.293 0.211 6.171 1.00 91.12 114 ASN A C 1
ATOM 902 O O . ASN A 1 114 ? -12.307 -0.059 6.801 1.00 91.12 114 ASN A O 1
ATOM 906 N N . LEU A 1 115 ? -10.080 0.200 6.739 1.00 88.31 115 LEU A N 1
ATOM 907 C CA . LEU A 1 115 ? -9.871 -0.087 8.159 1.00 88.31 115 LEU A CA 1
ATOM 908 C C . LEU A 1 115 ? -10.554 0.948 9.069 1.00 88.31 115 LEU A C 1
ATOM 910 O O . LEU A 1 115 ? -11.127 0.571 10.086 1.00 88.31 115 LEU A O 1
ATOM 914 N N . GLU A 1 116 ? -10.468 2.237 8.731 1.00 85.06 116 GLU A N 1
ATOM 915 C CA . GLU A 1 116 ? -11.140 3.309 9.476 1.00 85.06 116 GLU A CA 1
ATOM 916 C C . GLU A 1 116 ? -12.670 3.219 9.349 1.00 85.06 116 GLU A C 1
ATOM 918 O O . GLU A 1 116 ? -13.367 3.403 10.345 1.00 85.06 116 GLU A O 1
ATOM 923 N N . ASP A 1 117 ? -13.187 2.900 8.159 1.00 86.06 117 ASP A N 1
ATOM 924 C CA . ASP A 1 117 ? -14.626 2.744 7.909 1.00 86.06 117 ASP A CA 1
ATOM 925 C C . ASP A 1 117 ? -15.219 1.528 8.641 1.00 86.06 117 ASP A C 1
ATOM 927 O O . ASP A 1 117 ? -16.335 1.606 9.144 1.00 86.06 117 ASP A O 1
ATOM 931 N N . GLU A 1 118 ? -14.475 0.421 8.750 1.00 81.31 118 GLU A N 1
ATOM 932 C CA . GLU A 1 118 ? -14.875 -0.764 9.528 1.00 81.31 118 GLU A CA 1
ATOM 933 C C . GLU A 1 118 ? -14.799 -0.554 11.050 1.00 81.31 118 GLU A C 1
ATOM 935 O O . GLU A 1 118 ? -15.445 -1.280 11.807 1.00 81.31 118 GLU A O 1
ATOM 940 N N . ALA A 1 119 ? -13.956 0.374 11.513 1.00 73.44 119 ALA A N 1
ATOM 941 C CA . ALA A 1 119 ? -13.733 0.632 12.936 1.00 73.44 119 ALA A CA 1
ATOM 942 C C . ALA A 1 119 ? -14.671 1.699 13.529 1.00 73.44 119 ALA A C 1
ATOM 944 O O . ALA A 1 119 ? -14.722 1.834 14.757 1.00 73.44 119 ALA A O 1
ATOM 945 N N . ARG A 1 120 ? -15.369 2.452 12.671 1.00 67.00 120 ARG A N 1
ATOM 946 C CA . ARG A 1 120 ? -16.413 3.416 13.037 1.00 67.00 120 ARG A CA 1
ATOM 947 C C . ARG A 1 120 ? -17.730 2.707 13.352 1.00 67.00 120 ARG A C 1
ATOM 949 O O . ARG A 1 120 ? -18.371 3.147 14.332 1.00 67.00 120 ARG A O 1
#

Secondary structure (DSSP, 8-state):
-HHHHHHHHTTS--GGGGG-SS--S-GGGS---HHHHHHHHHHHHHHHHHHHHHHHHHTTSSS----HHHHHHHTHHHHHHHHHGGGS-GGG-HHHHHHHHHHHHHHHHHHHHHHHHHH-

InterPro domains:
  IPR022878 V-type ATP synthase catalytic alpha chain [PTHR43607] (27-117)
  IPR024034 ATPase, F1/V1 complex, beta/alpha subunit, C-terminal [G3DSA:1.10.1140.10] (26-111)

pLDDT: mean 74.85, std 19.86, range [32.84, 96.44]

Nearest PDB structures (foldseek):
  7uwb-assembly1_E  TM=9.113E-01  e=9.036E-09  Citrus x limon
  7uwa-assembly1_E  TM=9.198E-01  e=1.368E-07  Citrus x limon
  7u8o-assembly1_B  TM=9.603E-01  e=7.620E-06  Sus scrofa
  7uzj-assembly1_A  TM=7.483E-01  e=9.031E-06  Rattus norvegicus
  7tmo-assembly1_C  TM=9.064E-01  e=4.752E-04  Saccharomyces cerevisiae

Organism: Zea mays (NCBI:txid4577)

Mean predicted aligned error: 10.43 Å